Protein AF-S3ZMF8-F1 (afdb_monomer_lite)

Sequence (125 aa):
MLVEEHAEALEADLLRYYGVDLLDWYRDELSSRRLAVLVRQLPRDSAFRLAQEGEAAQWSLTDHLLAAVVDHLAITNWMFASVNRDEDEPAPEPPRPVPRPGADPDGSADHHDGPGPSELARFFG

Radius of gyration: 24.2 Å; chains: 1; bounding box: 56×38×63 Å

Secondary structure (DSSP, 8-state):
--HHHHHHHHHHHHHHHH---THHHHTTSS-HHHHHHHHHT--TTSHHHHHHH-GGGSS-HHHHHHHHHHHHHHHHHHHHHHHSS-TTSPPPPPPPPPPPTTS-TT-------PPPHHHHHHH--

Foldseek 3Di:
DLVVQLVVLLQVQCCVPPVDGPCCVVVVNDDPVNSVVCVVPGDLPRSNNCSVVDQLSPDDPVNVVVLVVVLVVQQVVLVVCQVPDDPPDDRDDRDQGDDDRPDDRVPPPPPPPPDDPVRVVVVVD

Organism: NCBI:txid1286094

Structure (mmCIF, N/CA/C/O backbone):
data_AF-S3ZMF8-F1
#
_entry.id   AF-S3ZMF8-F1
#
loop_
_atom_site.group_PDB
_atom_site.id
_atom_site.type_symbol
_atom_site.label_atom_id
_atom_site.label_alt_id
_atom_site.label_comp_id
_atom_site.label_asym_id
_atom_site.label_entity_id
_atom_site.label_seq_id
_atom_site.pdbx_PDB_ins_code
_atom_site.Cartn_x
_atom_site.Cartn_y
_atom_site.Cartn_z
_atom_site.occupancy
_atom_site.B_iso_or_equiv
_atom_site.auth_seq_id
_atom_site.auth_comp_id
_atom_site.auth_asym_id
_atom_site.auth_atom_id
_atom_site.pdbx_PDB_model_num
ATOM 1 N N . MET A 1 1 ? -17.098 16.268 6.049 1.00 48.91 1 MET A N 1
ATOM 2 C CA . MET A 1 1 ? -17.097 15.125 5.119 1.00 48.91 1 MET A CA 1
ATOM 3 C C . MET A 1 1 ? -15.659 14.618 4.962 1.00 48.91 1 MET A C 1
ATOM 5 O O . MET A 1 1 ? -15.041 14.845 3.943 1.00 48.91 1 MET A O 1
ATOM 9 N N . LEU A 1 2 ? -15.088 14.104 6.054 1.00 50.91 2 LEU A N 1
ATOM 10 C CA . LEU A 1 2 ? -13.703 13.592 6.193 1.00 50.91 2 LEU A CA 1
ATOM 11 C C . LEU A 1 2 ? -13.683 12.683 7.437 1.00 50.91 2 LEU A C 1
ATOM 13 O O . LEU A 1 2 ? -13.150 11.587 7.430 1.00 50.91 2 LEU A O 1
ATOM 17 N N . VAL A 1 3 ? -14.399 13.101 8.491 1.00 51.22 3 VAL A N 1
ATOM 18 C CA . VAL A 1 3 ? -14.624 12.300 9.708 1.00 51.22 3 VAL A CA 1
ATOM 19 C C . VAL A 1 3 ? -15.542 11.091 9.462 1.00 51.22 3 VAL A C 1
ATOM 21 O O . VAL A 1 3 ? -15.303 10.033 10.030 1.00 51.22 3 VAL A O 1
ATOM 24 N N . GLU A 1 4 ? -16.564 11.229 8.610 1.00 58.56 4 GLU A N 1
ATOM 25 C CA . GLU A 1 4 ? -17.485 10.132 8.248 1.00 58.56 4 GLU A CA 1
ATOM 26 C C . GLU A 1 4 ? -16.781 9.044 7.421 1.00 58.56 4 GLU A C 1
ATOM 28 O O . GLU A 1 4 ? -16.931 7.861 7.705 1.00 58.56 4 GLU A O 1
ATOM 33 N N . GLU A 1 5 ? -15.920 9.440 6.482 1.00 60.69 5 GLU A N 1
ATOM 34 C CA . G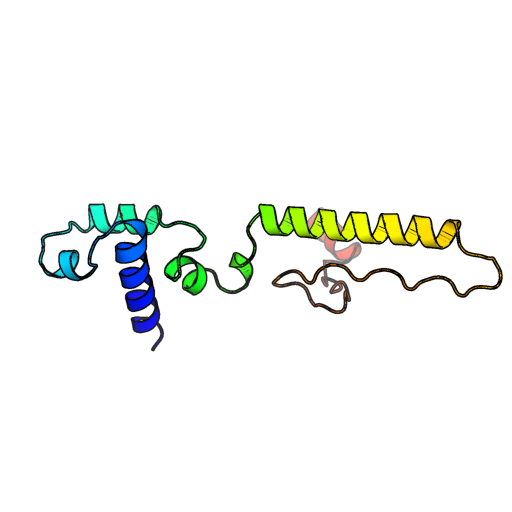LU A 1 5 ? -15.200 8.525 5.585 1.00 60.69 5 GLU A CA 1
ATOM 35 C C . GLU A 1 5 ? -14.224 7.609 6.343 1.00 60.69 5 GLU A C 1
ATOM 37 O O . GLU A 1 5 ? -14.103 6.418 6.055 1.00 60.69 5 GLU A O 1
ATOM 42 N N . HIS A 1 6 ? -13.580 8.127 7.393 1.00 73.94 6 HIS A N 1
ATOM 43 C CA . HIS A 1 6 ? -12.717 7.316 8.252 1.00 73.94 6 HIS A CA 1
ATOM 44 C C . HIS A 1 6 ? -13.493 6.339 9.145 1.00 73.94 6 HIS A C 1
ATOM 46 O O . HIS A 1 6 ? -12.934 5.312 9.529 1.00 73.94 6 HIS A O 1
ATOM 52 N N . ALA A 1 7 ? -14.752 6.633 9.484 1.00 78.38 7 ALA A N 1
ATOM 53 C CA . ALA A 1 7 ? -15.578 5.752 10.307 1.00 78.38 7 ALA A CA 1
ATOM 54 C C . ALA A 1 7 ? -16.083 4.541 9.507 1.00 78.38 7 ALA A C 1
ATOM 56 O O . ALA A 1 7 ? -15.980 3.416 9.992 1.00 78.38 7 ALA A O 1
ATOM 57 N N . GLU A 1 8 ? -16.536 4.755 8.269 1.00 87.25 8 GLU A N 1
ATOM 58 C CA . GLU A 1 8 ? -16.981 3.681 7.369 1.00 87.25 8 GLU A CA 1
ATOM 59 C C . GLU A 1 8 ? -15.833 2.725 7.011 1.00 87.25 8 GLU A C 1
ATOM 61 O O . GLU A 1 8 ? -15.987 1.504 7.078 1.00 87.25 8 GLU A O 1
ATOM 66 N N . ALA A 1 9 ? -14.649 3.269 6.700 1.00 89.06 9 ALA A N 1
ATOM 67 C CA . ALA A 1 9 ? -13.457 2.464 6.436 1.00 89.06 9 ALA A CA 1
ATOM 68 C C 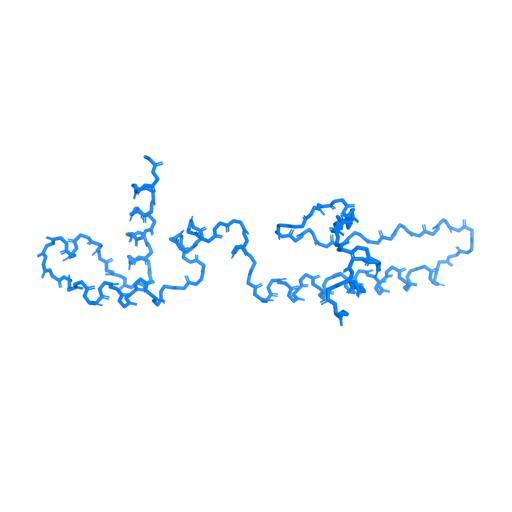. ALA A 1 9 ? -13.056 1.621 7.659 1.00 89.06 9 ALA A C 1
ATOM 70 O O . ALA A 1 9 ? -12.716 0.444 7.528 1.00 89.06 9 ALA A O 1
ATOM 71 N N . LEU A 1 10 ? -13.143 2.206 8.859 1.00 89.44 10 LEU A N 1
ATOM 72 C CA . LEU A 1 10 ? -12.833 1.511 10.102 1.00 89.44 10 LEU A CA 1
ATOM 73 C C . LEU A 1 10 ? -13.828 0.383 10.397 1.00 89.44 10 LEU A C 1
ATOM 75 O O . LEU A 1 10 ? -13.411 -0.706 10.782 1.00 89.44 10 LEU A O 1
ATOM 79 N N . GLU A 1 11 ? -15.125 0.624 10.211 1.00 92.38 11 GLU A N 1
ATOM 80 C CA . GLU A 1 11 ? -16.167 -0.394 10.374 1.00 92.38 11 GLU A CA 1
ATOM 81 C C . GLU A 1 11 ? -15.952 -1.568 9.411 1.00 92.38 11 GLU A C 1
ATOM 83 O O . GLU A 1 11 ? -15.929 -2.727 9.838 1.00 92.38 11 GLU A O 1
ATOM 88 N N . ALA A 1 12 ? -15.701 -1.274 8.131 1.00 92.81 12 ALA A N 1
ATOM 89 C CA . ALA A 1 12 ? -15.421 -2.287 7.121 1.00 92.81 12 ALA A CA 1
ATOM 90 C C . ALA A 1 12 ? -14.192 -3.140 7.481 1.00 92.81 12 ALA A C 1
ATOM 92 O O . ALA A 1 12 ? -14.234 -4.367 7.364 1.00 92.81 12 ALA A O 1
ATOM 93 N N . ASP A 1 13 ? -13.112 -2.520 7.959 1.00 93.62 13 ASP A N 1
ATOM 94 C CA . ASP A 1 13 ? -11.897 -3.235 8.345 1.00 93.62 13 ASP A CA 1
ATOM 95 C C . ASP A 1 13 ? -12.077 -4.078 9.614 1.00 93.62 13 ASP A C 1
ATOM 97 O O . ASP A 1 13 ? -11.601 -5.217 9.673 1.00 93.62 13 ASP A O 1
ATOM 101 N N . LEU A 1 14 ? -12.778 -3.561 10.628 1.00 94.25 14 LEU A N 1
ATOM 102 C CA . LEU A 1 14 ? -13.061 -4.316 11.852 1.00 94.25 14 LEU A CA 1
ATOM 103 C C . LEU A 1 14 ? -13.906 -5.561 11.557 1.00 94.25 14 LEU A C 1
ATOM 105 O O . LEU A 1 14 ? -13.594 -6.647 12.061 1.00 94.25 14 LEU A O 1
ATOM 109 N N . LEU A 1 15 ? -14.904 -5.438 10.679 1.00 94.69 15 LEU A N 1
ATOM 110 C CA . LEU A 1 15 ? -15.701 -6.569 10.212 1.00 94.69 15 LEU A CA 1
ATOM 111 C C . LEU A 1 15 ? -14.865 -7.544 9.379 1.00 94.69 15 LEU A C 1
ATOM 113 O O . LEU A 1 15 ? -14.909 -8.751 9.617 1.00 94.69 15 LEU A O 1
ATOM 117 N N . ARG A 1 16 ? -14.066 -7.040 8.435 1.00 94.38 16 ARG A N 1
ATOM 118 C CA . ARG A 1 16 ? -13.268 -7.863 7.516 1.00 94.38 16 ARG A CA 1
ATOM 119 C C . ARG A 1 16 ? -12.193 -8.683 8.225 1.00 94.38 16 ARG A C 1
ATOM 121 O O . ARG A 1 16 ? -12.040 -9.864 7.921 1.00 94.38 16 ARG A O 1
ATOM 128 N N . TYR A 1 17 ? -11.419 -8.064 9.116 1.00 93.81 17 TYR A N 1
ATOM 129 C CA . TYR A 1 17 ? -10.239 -8.699 9.714 1.00 93.81 17 TYR A CA 1
ATOM 130 C C . TYR A 1 17 ? -10.523 -9.361 11.063 1.00 93.81 17 TYR A C 1
ATOM 132 O O . TYR A 1 17 ? -9.843 -10.325 11.417 1.00 93.81 17 TYR A O 1
ATOM 140 N N . TYR A 1 18 ? -11.512 -8.870 11.815 1.00 93.75 18 TYR A N 1
ATOM 141 C CA . TYR A 1 18 ? -11.785 -9.350 13.172 1.00 93.75 18 TYR A CA 1
ATOM 142 C C . TYR A 1 18 ? -13.213 -9.860 13.382 1.00 93.75 18 TYR A C 1
ATOM 144 O O . TYR A 1 18 ? -13.470 -10.464 14.424 1.00 93.75 18 TYR A O 1
ATOM 152 N N . GLY A 1 19 ? -14.130 -9.650 12.429 1.00 94.31 19 GLY A N 1
ATOM 153 C CA . GLY A 1 19 ? -15.541 -10.016 12.577 1.00 94.31 19 GLY A CA 1
ATOM 154 C C . GLY A 1 19 ? -16.254 -9.236 13.683 1.00 94.31 19 GLY A C 1
ATOM 155 O O . GLY A 1 19 ? -17.163 -9.773 14.309 1.00 94.31 19 GLY A O 1
ATOM 156 N N . VAL A 1 20 ? -15.799 -8.013 13.970 1.00 94.81 20 VAL A N 1
ATOM 157 C CA . VAL A 1 20 ? -16.340 -7.150 15.030 1.00 94.81 20 VAL A CA 1
ATOM 158 C C . VAL A 1 20 ? -17.085 -5.983 14.392 1.00 94.81 20 VAL A C 1
ATOM 160 O O . VAL A 1 20 ? -16.524 -5.312 13.528 1.00 94.81 20 VAL A O 1
ATOM 163 N N . ASP A 1 21 ? -18.316 -5.730 14.835 1.00 93.75 21 ASP A N 1
ATOM 164 C CA . ASP A 1 21 ? -19.098 -4.560 14.431 1.00 93.75 21 ASP A CA 1
ATOM 165 C C . ASP A 1 21 ? -18.636 -3.339 15.249 1.00 93.75 21 ASP A C 1
ATOM 167 O O . ASP A 1 21 ? -18.515 -3.393 16.477 1.00 93.75 21 ASP A O 1
ATOM 171 N N . LEU A 1 22 ? -18.354 -2.217 14.579 1.00 91.00 22 LEU A N 1
ATOM 172 C CA . LEU A 1 22 ? -17.972 -0.973 15.2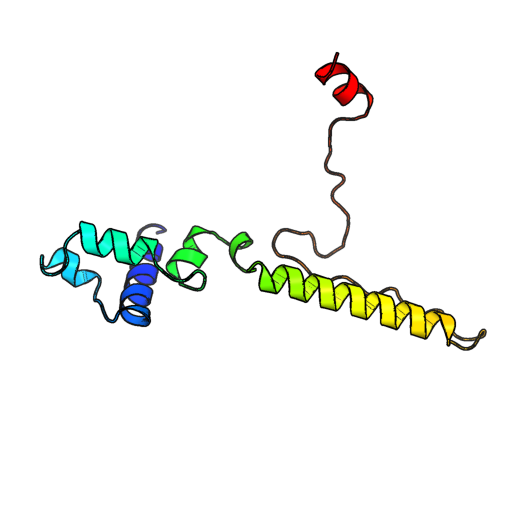53 1.00 91.00 22 LEU A CA 1
ATOM 173 C C . LEU A 1 22 ? -19.089 -0.480 16.188 1.00 91.00 22 LEU A C 1
ATOM 175 O O . LEU A 1 22 ? -18.804 0.098 17.240 1.00 91.00 22 LEU A O 1
ATOM 179 N N . LEU A 1 23 ? -20.353 -0.750 15.851 1.00 91.44 23 LEU A N 1
ATOM 180 C CA . LEU A 1 23 ? -21.506 -0.381 16.666 1.00 91.44 23 LEU A CA 1
ATOM 181 C C . LEU A 1 23 ? -21.554 -1.128 18.002 1.00 91.44 23 LEU A C 1
ATOM 183 O O . LEU A 1 23 ? -22.180 -0.628 18.936 1.00 91.44 23 LEU A O 1
ATOM 187 N N . ASP A 1 24 ? -20.849 -2.252 18.155 1.00 92.75 24 ASP A N 1
ATOM 188 C CA . ASP A 1 24 ? -20.749 -2.955 19.440 1.00 92.75 24 ASP A CA 1
ATOM 189 C C . ASP A 1 24 ? -20.064 -2.090 20.507 1.00 92.75 24 ASP A C 1
ATOM 191 O O . ASP A 1 24 ? -20.318 -2.252 21.700 1.00 92.75 24 ASP A O 1
ATOM 195 N N . TRP A 1 25 ? -19.241 -1.116 20.099 1.00 92.00 25 TRP A N 1
ATOM 196 C CA . TRP A 1 25 ? -18.693 -0.109 21.012 1.00 92.00 25 TRP A CA 1
ATOM 197 C C . TRP A 1 25 ? -19.765 0.862 21.508 1.00 92.00 25 TRP A C 1
ATOM 199 O O . TRP A 1 25 ? -19.792 1.193 22.689 1.00 92.00 25 TRP A O 1
ATOM 209 N N . TYR A 1 26 ? -20.681 1.278 20.631 1.00 87.94 26 TYR A N 1
ATOM 21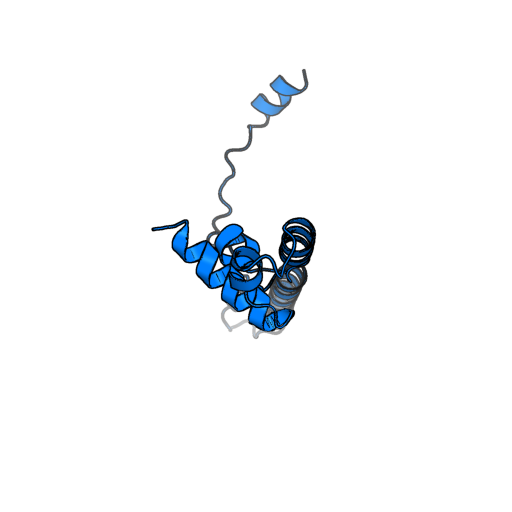0 C CA . TYR A 1 26 ? -21.810 2.134 21.003 1.00 87.94 26 TYR A CA 1
ATOM 211 C C . TYR A 1 26 ? -22.858 1.391 21.850 1.00 87.94 26 TYR A C 1
ATOM 213 O O . TYR A 1 26 ? -23.541 2.007 22.665 1.00 87.94 26 TYR A O 1
ATOM 221 N N . ARG A 1 27 ? -22.970 0.066 21.685 1.00 93.44 27 ARG A N 1
ATOM 222 C CA . ARG A 1 27 ? -23.859 -0.817 22.463 1.00 93.44 27 ARG A CA 1
ATOM 223 C C . ARG A 1 27 ? -23.273 -1.260 23.815 1.00 93.44 27 ARG A C 1
ATOM 225 O O . ARG A 1 27 ? -23.895 -2.073 24.489 1.00 93.44 27 ARG A O 1
ATOM 232 N N . ASP A 1 28 ? -22.095 -0.761 24.203 1.00 91.81 28 ASP A N 1
ATOM 233 C CA . ASP A 1 28 ? -21.342 -1.171 25.403 1.00 91.81 28 ASP A CA 1
ATOM 234 C C . ASP A 1 28 ? -20.912 -2.661 25.437 1.00 91.81 28 ASP A C 1
ATOM 236 O O . ASP A 1 28 ? -20.479 -3.175 26.472 1.00 91.81 28 ASP A O 1
ATOM 240 N N . GLU A 1 29 ? -20.946 -3.366 24.303 1.00 93.06 29 GLU A N 1
ATOM 241 C CA . GLU A 1 29 ? -20.471 -4.755 24.181 1.00 93.06 29 GLU A CA 1
ATOM 242 C C . GLU A 1 29 ? -18.959 -4.829 23.892 1.00 93.06 29 GLU A C 1
ATOM 244 O O . GLU A 1 29 ? -18.276 -5.797 24.251 1.00 93.06 29 GLU A O 1
ATOM 249 N N . LEU A 1 30 ? -18.397 -3.769 23.299 1.00 93.81 30 LEU A N 1
ATOM 250 C CA . LEU A 1 30 ? -16.975 -3.632 23.000 1.00 93.81 30 LEU A CA 1
ATOM 251 C C . LEU A 1 30 ? -16.343 -2.518 23.840 1.00 93.81 30 LEU A C 1
ATOM 253 O O . LEU A 1 30 ? -16.629 -1.342 23.670 1.00 93.81 30 LEU A O 1
ATOM 257 N N . SER A 1 31 ? -15.394 -2.862 24.715 1.00 94.50 31 SER A N 1
ATOM 258 C CA . SER A 1 31 ? -14.675 -1.836 25.491 1.00 94.50 31 SER A CA 1
ATOM 259 C C . SER A 1 31 ? -13.792 -0.938 24.609 1.00 94.50 31 SER A C 1
ATOM 261 O O . SER A 1 31 ? -13.110 -1.428 23.702 1.00 94.50 31 SER A O 1
ATOM 263 N N . SER A 1 32 ? -13.665 0.347 24.964 1.00 92.38 32 SER A N 1
ATOM 264 C CA . SER A 1 32 ? -12.764 1.299 24.285 1.00 92.38 32 SER A CA 1
ATOM 265 C C . SER A 1 32 ? -11.308 0.825 24.252 1.00 92.38 32 SER A C 1
ATOM 267 O O . SER A 1 32 ? -10.590 1.052 23.281 1.00 92.38 32 SER A O 1
ATOM 269 N N . ARG A 1 33 ? -10.861 0.116 25.301 1.00 95.31 33 ARG A N 1
ATOM 270 C CA . ARG A 1 33 ? -9.523 -0.489 25.340 1.00 95.31 33 ARG A CA 1
ATOM 271 C C . ARG A 1 33 ? -9.359 -1.540 24.244 1.00 95.31 33 ARG A C 1
ATOM 273 O O . ARG A 1 33 ? -8.324 -1.562 23.586 1.00 95.31 33 ARG A O 1
ATOM 280 N N . ARG A 1 34 ? -10.349 -2.420 24.069 1.00 94.62 34 ARG A N 1
ATOM 281 C CA . ARG A 1 34 ? -10.309 -3.473 23.047 1.00 94.62 34 ARG A CA 1
ATOM 282 C C . ARG A 1 34 ? -10.382 -2.875 21.649 1.00 94.62 34 ARG A C 1
ATOM 284 O O . ARG A 1 34 ? -9.559 -3.248 20.821 1.00 94.62 34 ARG A O 1
ATOM 291 N N . LEU A 1 35 ? -11.271 -1.906 21.429 1.00 93.81 35 LEU A N 1
ATOM 292 C CA . LEU A 1 35 ? -11.335 -1.158 20.174 1.00 93.81 35 LEU A CA 1
ATOM 293 C C . LEU A 1 35 ? -9.964 -0.552 19.833 1.00 93.81 35 LEU A C 1
ATOM 295 O O . LEU A 1 35 ? -9.414 -0.843 18.778 1.00 93.81 35 LEU A O 1
ATOM 299 N N . ALA A 1 36 ? -9.343 0.179 20.763 1.00 92.44 36 ALA A N 1
ATOM 300 C CA . ALA A 1 36 ? -8.025 0.777 20.545 1.00 92.44 36 ALA A CA 1
ATOM 301 C C . ALA A 1 36 ? -6.929 -0.252 20.204 1.00 92.44 36 ALA A C 1
ATOM 303 O O . ALA A 1 36 ? -6.024 0.054 19.430 1.00 92.44 36 ALA A O 1
ATOM 304 N N . VAL A 1 37 ? -6.988 -1.465 20.767 1.00 95.69 37 VAL A N 1
ATOM 305 C CA . VAL A 1 37 ? -6.055 -2.549 20.417 1.00 95.69 37 VAL A CA 1
ATOM 306 C C . VAL A 1 37 ? -6.285 -3.031 18.987 1.00 95.69 37 VAL A C 1
ATOM 308 O O . VAL A 1 37 ? -5.311 -3.138 18.246 1.00 95.69 37 VAL A O 1
ATOM 311 N N . LEU A 1 38 ? -7.538 -3.277 18.591 1.00 94.00 38 LEU A N 1
ATOM 312 C CA . LEU A 1 38 ? -7.875 -3.728 17.237 1.00 94.00 38 LEU A CA 1
ATOM 313 C C . LEU A 1 38 ? -7.437 -2.699 16.193 1.00 94.00 38 LEU A C 1
ATOM 315 O O . LEU A 1 38 ? -6.712 -3.046 15.269 1.00 94.00 38 LEU A O 1
ATOM 319 N N . VAL A 1 39 ? -7.760 -1.421 16.406 1.00 90.88 39 VAL A N 1
ATOM 320 C CA . VAL A 1 39 ? -7.360 -0.340 15.492 1.00 90.88 39 VAL A CA 1
ATOM 321 C C . VAL A 1 39 ? -5.836 -0.240 15.363 1.00 90.88 39 VAL A C 1
ATOM 323 O O . VAL A 1 39 ? -5.311 -0.106 14.262 1.00 90.88 39 VAL A O 1
ATOM 326 N N . ARG A 1 40 ? -5.085 -0.357 16.467 1.00 88.56 40 ARG A N 1
ATOM 327 C CA . ARG A 1 40 ? -3.608 -0.309 16.433 1.00 88.56 40 ARG A CA 1
ATOM 328 C C . ARG A 1 40 ? -2.975 -1.503 15.722 1.00 88.56 40 ARG A C 1
ATOM 330 O O . ARG A 1 40 ? -1.865 -1.370 15.210 1.00 88.56 40 ARG A O 1
ATOM 337 N N . GLN A 1 41 ? -3.640 -2.654 15.746 1.00 92.44 41 GLN A N 1
ATOM 338 C CA . GLN A 1 41 ? -3.160 -3.903 15.153 1.00 92.44 41 GLN A CA 1
ATOM 339 C C . GLN A 1 41 ? -3.716 -4.148 13.746 1.00 92.44 41 GLN A C 1
ATOM 341 O O . GLN A 1 41 ? -3.421 -5.194 13.168 1.00 92.44 41 GLN A O 1
ATOM 346 N N . LEU A 1 42 ? -4.468 -3.193 13.181 1.00 90.62 42 LEU A N 1
ATOM 347 C CA . LEU A 1 42 ? -4.966 -3.301 11.817 1.00 90.62 42 LEU A CA 1
ATOM 348 C C . LEU A 1 42 ? -3.808 -3.492 10.824 1.00 90.62 42 LEU A C 1
ATOM 350 O O . LEU A 1 42 ? -2.818 -2.742 10.908 1.00 90.62 42 LEU A O 1
ATOM 354 N N . PRO A 1 43 ? -3.941 -4.455 9.889 1.00 86.25 43 PRO A N 1
ATOM 355 C CA . PRO A 1 43 ? -2.999 -4.665 8.796 1.00 86.25 43 PRO A CA 1
ATOM 356 C C . PRO A 1 43 ? -2.750 -3.398 7.973 1.00 86.25 43 PRO A C 1
ATOM 358 O O . PRO A 1 43 ? -3.604 -2.516 7.888 1.00 86.25 43 PRO A O 1
ATOM 361 N N . ARG A 1 44 ? -1.564 -3.295 7.364 1.00 77.25 44 ARG A N 1
ATOM 362 C CA . ARG A 1 44 ? -1.134 -2.091 6.628 1.00 77.25 44 ARG A CA 1
ATOM 363 C C . ARG A 1 44 ? -1.954 -1.843 5.354 1.00 77.25 44 ARG A C 1
ATOM 365 O O . ARG A 1 44 ? -2.065 -0.704 4.930 1.00 77.25 44 ARG A O 1
ATOM 372 N N . ASP A 1 45 ? -2.553 -2.891 4.797 1.00 79.31 45 ASP A N 1
ATOM 373 C CA . ASP A 1 45 ? -3.450 -2.878 3.634 1.00 79.31 45 ASP A CA 1
ATOM 374 C C . ASP A 1 45 ? -4.923 -2.584 3.985 1.00 79.31 45 ASP A C 1
ATOM 376 O O . ASP A 1 45 ? -5.790 -2.666 3.115 1.00 79.31 45 ASP A O 1
ATOM 380 N N . SER A 1 46 ? -5.224 -2.268 5.248 1.00 84.62 46 SER A N 1
ATOM 381 C CA . SER A 1 46 ? -6.581 -1.920 5.684 1.00 84.62 46 SER A CA 1
ATOM 382 C C . SER A 1 46 ? -7.027 -0.571 5.107 1.00 84.62 46 SER A C 1
ATOM 384 O O . SER A 1 46 ? -6.226 0.359 4.965 1.00 84.62 46 SER A O 1
ATOM 386 N N . ALA A 1 47 ? -8.310 -0.457 4.763 1.00 84.88 47 ALA A N 1
ATOM 387 C CA . ALA A 1 47 ? -8.865 0.738 4.131 1.00 84.88 47 ALA A CA 1
ATOM 388 C C . ALA A 1 47 ? -8.672 1.989 5.005 1.00 84.88 47 ALA A C 1
ATOM 390 O O . ALA A 1 47 ? -8.324 3.054 4.501 1.00 84.88 47 ALA A O 1
ATOM 391 N N . PHE A 1 48 ? -8.808 1.845 6.323 1.00 84.38 48 PHE A N 1
ATOM 392 C CA . PHE A 1 48 ? -8.556 2.884 7.312 1.00 84.38 48 PHE A CA 1
ATOM 393 C C . PHE A 1 48 ? -7.095 3.352 7.307 1.00 84.38 48 PHE A C 1
ATOM 395 O O . PHE A 1 48 ? -6.839 4.555 7.347 1.00 84.38 48 PHE A O 1
ATOM 402 N N . ARG A 1 49 ? -6.123 2.429 7.232 1.00 79.62 49 ARG A N 1
ATOM 403 C CA . ARG A 1 49 ? -4.691 2.782 7.152 1.00 79.62 49 ARG A CA 1
ATOM 404 C C . ARG A 1 49 ? -4.372 3.505 5.854 1.00 79.62 49 ARG A C 1
ATOM 406 O O . ARG A 1 49 ? -3.681 4.515 5.894 1.00 79.62 49 ARG A O 1
ATOM 413 N N . LEU A 1 50 ? -4.903 3.025 4.733 1.00 77.75 50 LEU A N 1
ATOM 414 C CA . LEU A 1 50 ? -4.702 3.644 3.423 1.00 77.75 50 LEU A CA 1
ATOM 415 C C . LEU A 1 50 ? -5.307 5.053 3.366 1.00 77.75 50 LEU A C 1
ATOM 417 O O . LEU A 1 50 ? -4.647 5.984 2.909 1.00 77.75 50 LEU A O 1
ATOM 421 N N . ALA A 1 51 ? -6.520 5.231 3.896 1.00 78.06 51 ALA A N 1
ATOM 422 C CA . ALA A 1 51 ? -7.172 6.536 3.975 1.00 78.06 51 ALA A CA 1
ATOM 423 C C . ALA A 1 51 ? -6.423 7.521 4.892 1.00 78.06 51 ALA A C 1
ATOM 425 O O . ALA A 1 51 ? -6.433 8.722 4.637 1.00 78.06 51 ALA A O 1
ATOM 426 N N . GLN A 1 52 ? -5.774 7.024 5.952 1.00 75.38 52 GLN A N 1
ATOM 427 C CA . GLN A 1 52 ? -5.034 7.851 6.908 1.00 75.38 52 GLN A CA 1
ATOM 428 C C . GLN A 1 52 ? -3.613 8.198 6.439 1.00 75.38 52 GLN A C 1
ATOM 430 O O . GLN A 1 52 ? -3.142 9.310 6.663 1.00 75.38 52 GLN A O 1
ATOM 435 N N . GLU A 1 53 ? -2.895 7.244 5.843 1.00 70.56 53 GLU A N 1
ATOM 436 C CA . GLU A 1 53 ? -1.482 7.405 5.479 1.00 70.56 53 GLU A CA 1
ATOM 437 C C . GLU A 1 53 ? -1.286 7.947 4.040 1.00 70.56 53 GLU A C 1
ATOM 439 O O . GLU A 1 53 ? -0.179 8.350 3.677 1.00 70.56 53 GLU A O 1
ATOM 444 N N . GLY A 1 54 ? -2.355 8.033 3.237 1.00 67.31 54 GLY A N 1
ATOM 445 C CA . GLY A 1 54 ? -2.351 8.652 1.908 1.00 67.31 54 GLY A CA 1
ATOM 446 C C . GLY A 1 54 ? -1.528 7.888 0.863 1.00 67.31 54 GLY A C 1
ATOM 447 O O . GLY A 1 54 ? -1.164 6.725 1.045 1.00 67.31 54 GLY A O 1
ATOM 448 N N . GLU A 1 55 ? -1.207 8.541 -0.261 1.00 57.47 55 GLU A N 1
ATOM 449 C CA . GLU A 1 55 ? -0.520 7.884 -1.386 1.00 57.47 55 GLU A CA 1
ATOM 450 C C . GLU A 1 55 ? 0.869 7.329 -1.029 1.00 57.47 55 GLU A C 1
ATOM 452 O O . GLU A 1 55 ? 1.300 6.337 -1.620 1.00 57.47 55 GLU A O 1
ATOM 457 N N . ALA A 1 56 ? 1.546 7.921 -0.039 1.00 56.38 56 ALA A N 1
ATOM 458 C CA . ALA A 1 56 ? 2.865 7.497 0.433 1.00 56.38 56 ALA A CA 1
ATOM 459 C C . ALA A 1 56 ? 2.851 6.123 1.135 1.00 56.38 56 ALA A C 1
ATOM 461 O O . ALA A 1 56 ? 3.896 5.488 1.263 1.00 56.38 56 ALA A O 1
ATOM 462 N N . ALA A 1 57 ? 1.683 5.636 1.564 1.00 61.19 57 ALA A N 1
ATOM 463 C CA . ALA A 1 57 ? 1.530 4.313 2.168 1.00 61.19 57 ALA A CA 1
ATOM 464 C C . ALA A 1 57 ? 1.160 3.203 1.190 1.00 61.19 57 ALA A C 1
ATOM 466 O O . ALA A 1 57 ? 1.092 2.042 1.596 1.00 61.19 57 ALA A O 1
ATOM 467 N N . GLN A 1 58 ? 0.956 3.527 -0.087 1.00 66.31 58 GLN A N 1
ATOM 468 C CA . GLN A 1 58 ? 0.564 2.529 -1.079 1.00 66.31 58 GLN A CA 1
ATOM 469 C C . GLN A 1 58 ? 1.642 1.468 -1.297 1.00 66.31 58 GLN A C 1
ATOM 471 O O . GLN A 1 58 ? 1.310 0.327 -1.608 1.00 66.31 58 GLN A O 1
ATOM 476 N N . TRP A 1 59 ? 2.921 1.823 -1.140 1.00 80.38 59 TRP A N 1
ATOM 477 C CA . TRP A 1 59 ? 4.015 0.866 -1.267 1.00 80.38 59 TRP A CA 1
ATOM 478 C C . TRP A 1 59 ? 4.506 0.392 0.098 1.00 80.38 59 TRP A C 1
ATOM 480 O O . TRP A 1 59 ? 4.965 1.145 0.964 1.00 80.38 59 TRP A O 1
ATOM 490 N N . SER A 1 60 ? 4.452 -0.921 0.279 1.00 82.62 60 SER A N 1
ATOM 491 C CA . SER A 1 60 ? 5.191 -1.610 1.320 1.00 82.62 60 SER A CA 1
ATOM 492 C C . SER A 1 60 ? 6.696 -1.592 1.020 1.00 82.62 60 SER A C 1
ATOM 494 O O . SER A 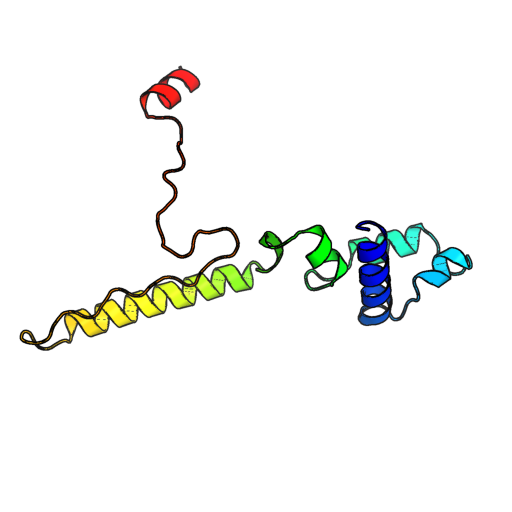1 60 ? 7.139 -1.309 -0.094 1.00 82.62 60 SER A O 1
ATOM 496 N N . LEU A 1 61 ? 7.516 -1.947 2.017 1.00 84.88 61 LEU A N 1
ATOM 497 C CA . LEU A 1 61 ? 8.956 -2.135 1.798 1.00 84.88 61 LEU A CA 1
ATOM 498 C C . LEU A 1 61 ? 9.219 -3.166 0.690 1.00 84.88 61 LEU A C 1
ATOM 500 O O . LEU A 1 61 ? 10.131 -2.992 -0.112 1.00 84.88 61 LEU A O 1
ATOM 504 N N . THR A 1 62 ? 8.406 -4.220 0.630 1.00 88.75 62 THR A N 1
ATOM 505 C CA . THR A 1 62 ? 8.513 -5.247 -0.405 1.00 88.75 62 THR A CA 1
ATOM 506 C C . THR A 1 62 ? 8.246 -4.673 -1.791 1.00 88.75 62 THR A C 1
ATOM 508 O O . THR A 1 62 ? 8.979 -5.017 -2.713 1.00 88.75 62 THR A O 1
ATOM 511 N N . ASP A 1 63 ? 7.287 -3.757 -1.936 1.00 89.81 63 ASP A N 1
ATOM 512 C CA . ASP A 1 63 ? 6.992 -3.111 -3.222 1.00 89.81 63 ASP A CA 1
ATOM 513 C C . ASP A 1 63 ? 8.164 -2.239 -3.681 1.00 89.81 63 ASP A C 1
ATOM 515 O O . ASP A 1 63 ? 8.609 -2.345 -4.823 1.00 89.81 63 ASP A O 1
ATOM 519 N N . HIS A 1 64 ? 8.754 -1.466 -2.762 1.00 89.50 64 HIS A N 1
ATOM 520 C CA . HIS A 1 64 ? 9.969 -0.698 -3.048 1.00 89.50 64 HIS A CA 1
ATOM 521 C C . HIS A 1 64 ? 11.136 -1.587 -3.490 1.00 89.50 64 HIS A C 1
ATOM 523 O O . HIS A 1 64 ? 11.828 -1.267 -4.459 1.00 89.50 64 HIS A O 1
ATOM 529 N N . LEU A 1 65 ? 11.365 -2.699 -2.786 1.00 93.94 65 LEU A N 1
ATOM 530 C CA . LEU A 1 65 ? 12.439 -3.632 -3.119 1.00 93.94 65 LEU A CA 1
ATOM 531 C C . LEU A 1 65 ? 12.181 -4.332 -4.455 1.00 93.94 65 LEU A C 1
ATOM 533 O O . LEU A 1 65 ? 13.108 -4.494 -5.245 1.00 93.94 65 LEU A O 1
ATOM 537 N N . LEU A 1 66 ? 10.935 -4.711 -4.737 1.00 95.94 66 LEU A N 1
ATOM 538 C CA . LEU A 1 66 ? 10.572 -5.357 -5.992 1.00 95.94 66 LEU A CA 1
ATOM 539 C C . LEU A 1 66 ? 10.730 -4.401 -7.178 1.00 95.94 66 LEU A C 1
ATOM 541 O O . LEU A 1 66 ? 11.295 -4.793 -8.196 1.00 95.94 66 LEU A O 1
ATOM 545 N N . ALA A 1 67 ? 10.312 -3.143 -7.035 1.00 94.00 67 ALA A N 1
ATOM 546 C CA . ALA A 1 67 ? 10.539 -2.117 -8.047 1.00 94.00 67 ALA A CA 1
ATOM 547 C C . ALA A 1 67 ? 12.037 -1.919 -8.328 1.00 94.00 67 ALA A C 1
ATOM 549 O O . ALA A 1 67 ? 12.445 -1.896 -9.485 1.00 94.00 67 ALA A O 1
ATOM 550 N N . ALA A 1 68 ? 12.878 -1.872 -7.287 1.00 94.38 68 ALA A N 1
ATOM 551 C CA . ALA A 1 68 ? 14.330 -1.795 -7.461 1.00 94.38 68 ALA A CA 1
ATOM 552 C C . ALA A 1 68 ? 14.898 -3.017 -8.208 1.00 94.38 68 ALA A C 1
ATOM 554 O O . ALA A 1 68 ? 15.763 -2.870 -9.070 1.00 94.38 68 ALA A O 1
ATOM 555 N N . VAL A 1 69 ? 14.396 -4.224 -7.923 1.00 97.62 69 VAL A N 1
ATOM 556 C CA . VAL A 1 69 ? 14.777 -5.438 -8.664 1.00 97.62 69 VAL A CA 1
ATOM 557 C C . VAL A 1 69 ? 14.394 -5.321 -10.140 1.00 97.62 69 VAL A C 1
ATOM 559 O O . VAL A 1 69 ? 15.230 -5.597 -10.999 1.00 97.62 69 VAL A O 1
ATOM 562 N N . VAL A 1 70 ? 13.167 -4.888 -10.444 1.00 96.81 70 VAL A N 1
ATOM 563 C CA . VAL A 1 70 ? 12.700 -4.686 -11.825 1.00 96.81 70 VAL A CA 1
ATOM 564 C C . VAL A 1 70 ? 13.583 -3.673 -12.558 1.00 96.81 70 VAL A C 1
ATOM 566 O O . VAL A 1 70 ? 14.043 -3.972 -13.661 1.00 96.81 70 VAL A O 1
ATOM 569 N N . ASP A 1 71 ? 13.895 -2.537 -11.932 1.00 95.50 71 ASP A N 1
ATOM 570 C CA . ASP A 1 71 ? 14.759 -1.498 -12.505 1.00 95.50 71 ASP A CA 1
ATOM 571 C C . ASP A 1 71 ? 16.152 -2.046 -12.843 1.00 95.50 71 ASP A C 1
ATOM 573 O O . ASP A 1 71 ? 16.655 -1.876 -13.956 1.00 95.50 71 ASP A O 1
ATOM 577 N N . HIS A 1 72 ? 16.778 -2.757 -11.901 1.00 96.38 72 HIS A N 1
ATOM 578 C CA . HIS A 1 72 ? 18.110 -3.323 -12.106 1.00 96.38 72 HIS A CA 1
ATOM 579 C C . HIS A 1 72 ? 18.128 -4.420 -13.174 1.00 96.38 72 HIS A C 1
ATOM 581 O O . HIS A 1 72 ? 19.085 -4.501 -13.949 1.00 96.38 72 HIS A O 1
ATOM 587 N N . LEU A 1 73 ? 17.079 -5.238 -13.264 1.00 97.50 73 LEU A N 1
ATOM 588 C CA . LEU A 1 73 ? 16.950 -6.238 -14.323 1.00 97.50 73 LEU A CA 1
ATOM 589 C C . LEU A 1 73 ? 16.772 -5.582 -15.692 1.00 97.50 73 LEU A C 1
ATOM 591 O O . LEU A 1 73 ? 17.425 -5.995 -16.649 1.00 97.50 73 LEU A O 1
ATOM 595 N N . ALA A 1 74 ? 15.946 -4.539 -15.787 1.00 95.81 74 ALA A N 1
ATOM 596 C CA . ALA A 1 74 ? 15.751 -3.794 -17.024 1.00 95.81 74 ALA A CA 1
ATOM 597 C C . ALA A 1 74 ? 17.069 -3.176 -17.512 1.00 95.81 74 ALA A C 1
ATOM 599 O O . ALA A 1 74 ? 17.433 -3.347 -18.675 1.00 95.81 74 ALA A O 1
ATOM 600 N N . ILE A 1 75 ? 17.825 -2.535 -16.613 1.00 96.62 75 ILE A N 1
ATOM 601 C CA . ILE A 1 75 ? 19.153 -1.980 -16.912 1.00 96.62 75 ILE A CA 1
ATOM 602 C C . ILE A 1 75 ? 20.113 -3.080 -17.371 1.00 96.62 75 ILE A C 1
ATOM 604 O O . ILE A 1 75 ? 20.792 -2.917 -18.383 1.00 96.62 75 ILE A O 1
ATOM 608 N N . THR A 1 76 ? 20.155 -4.212 -16.664 1.00 96.88 76 THR A N 1
ATOM 609 C CA . THR A 1 76 ? 21.037 -5.337 -17.016 1.00 96.88 76 THR A CA 1
ATOM 610 C C . THR A 1 76 ? 20.723 -5.874 -18.412 1.00 96.88 76 THR A C 1
ATOM 612 O O . THR A 1 76 ? 21.627 -6.065 -19.224 1.00 96.88 76 THR A O 1
ATOM 615 N N . ASN A 1 77 ? 19.440 -6.062 -18.722 1.00 95.50 77 ASN A N 1
ATOM 616 C CA . ASN A 1 77 ? 18.993 -6.536 -20.029 1.00 95.50 77 ASN A CA 1
ATOM 617 C C . ASN A 1 77 ? 19.285 -5.519 -21.135 1.00 95.50 77 ASN A C 1
ATOM 619 O O . ASN A 1 77 ? 19.715 -5.904 -22.220 1.00 95.50 77 ASN A O 1
ATOM 623 N N . TRP A 1 78 ? 19.105 -4.227 -20.859 1.00 95.44 78 TRP A N 1
ATOM 624 C CA . TRP A 1 78 ? 19.463 -3.158 -21.785 1.00 95.44 78 TRP A CA 1
ATOM 625 C C . TRP A 1 78 ? 20.969 -3.120 -22.063 1.00 95.44 78 TRP A C 1
ATOM 627 O O . TRP A 1 78 ? 21.365 -3.037 -23.223 1.00 95.44 78 TRP A O 1
ATOM 637 N N . MET A 1 79 ? 21.818 -3.245 -21.037 1.00 94.00 79 MET A N 1
ATOM 638 C CA . MET A 1 79 ? 23.273 -3.337 -21.210 1.00 94.00 79 MET A CA 1
ATOM 639 C C . MET A 1 79 ? 23.648 -4.561 -22.048 1.00 94.00 79 MET A C 1
ATOM 641 O O . MET A 1 79 ? 24.445 -4.452 -22.977 1.00 94.00 79 MET A O 1
ATOM 645 N N . PHE A 1 80 ? 23.040 -5.714 -21.758 1.00 94.81 80 PHE A N 1
ATOM 646 C CA . PHE A 1 80 ? 23.262 -6.939 -22.517 1.00 94.81 80 PHE A CA 1
ATOM 647 C C . PHE A 1 80 ? 22.869 -6.770 -23.988 1.00 94.81 80 PHE A C 1
ATOM 649 O O . PHE A 1 80 ? 23.676 -7.063 -24.867 1.00 94.81 80 PHE A O 1
ATOM 656 N N . ALA A 1 81 ? 21.677 -6.241 -24.271 1.00 92.00 81 ALA A N 1
ATOM 657 C CA . ALA A 1 81 ? 21.233 -5.961 -25.634 1.00 92.00 81 ALA A CA 1
ATOM 658 C C . ALA A 1 81 ? 22.147 -4.942 -26.332 1.00 92.00 81 ALA A C 1
ATOM 660 O O . ALA A 1 81 ? 22.515 -5.133 -27.482 1.00 92.00 81 ALA A O 1
ATOM 661 N N . SER A 1 82 ? 22.583 -3.901 -25.620 1.00 91.25 82 SER A N 1
ATOM 662 C CA . SER A 1 82 ? 23.450 -2.849 -26.165 1.00 91.25 82 SER A CA 1
ATOM 663 C C . SER A 1 82 ? 24.832 -3.350 -26.578 1.00 91.25 82 SER A C 1
ATOM 665 O O . SER A 1 82 ? 25.402 -2.819 -27.532 1.00 91.25 82 SER A O 1
ATOM 667 N N . VAL A 1 83 ? 25.375 -4.339 -25.857 1.00 91.69 83 VAL A N 1
ATOM 668 C CA . VAL A 1 83 ? 26.675 -4.969 -26.150 1.00 91.69 83 VAL A CA 1
ATOM 669 C C . VAL A 1 83 ? 26.561 -6.028 -27.246 1.00 91.69 83 VAL A C 1
ATOM 671 O O . VAL A 1 83 ? 27.502 -6.202 -28.009 1.00 91.69 83 VAL A O 1
ATOM 674 N N . ASN A 1 84 ? 25.427 -6.728 -27.330 1.00 91.06 84 ASN A N 1
ATOM 675 C CA . ASN A 1 84 ? 25.203 -7.801 -28.305 1.00 91.06 84 ASN A CA 1
ATOM 676 C C . ASN A 1 84 ? 24.464 -7.335 -29.570 1.00 91.06 84 ASN A C 1
ATOM 678 O O . ASN A 1 84 ? 24.006 -8.176 -30.341 1.00 91.06 84 ASN A O 1
ATOM 682 N N . ARG A 1 85 ? 24.305 -6.023 -29.770 1.00 88.81 85 ARG A N 1
ATOM 683 C CA . ARG A 1 85 ? 23.678 -5.477 -30.977 1.00 88.81 85 ARG A CA 1
ATOM 684 C C . ARG A 1 85 ? 24.651 -5.476 -32.151 1.00 88.81 85 ARG A C 1
ATOM 686 O O . ARG A 1 85 ? 25.855 -5.303 -31.953 1.00 88.81 85 ARG A O 1
ATOM 693 N N . ASP A 1 86 ? 24.105 -5.571 -33.355 1.00 87.38 86 ASP A N 1
ATOM 694 C CA . ASP A 1 86 ? 24.871 -5.338 -34.574 1.00 87.38 86 ASP A CA 1
ATOM 695 C C . ASP A 1 86 ? 25.291 -3.859 -34.667 1.00 87.38 86 ASP A C 1
ATOM 697 O O . ASP A 1 86 ? 24.560 -2.955 -34.256 1.00 87.38 86 ASP A O 1
ATOM 701 N N . GLU A 1 87 ? 26.490 -3.593 -35.192 1.00 82.81 87 GLU A N 1
ATOM 702 C CA . GLU A 1 87 ? 27.079 -2.241 -35.207 1.00 82.81 87 GLU A CA 1
ATOM 703 C C . GLU A 1 87 ? 26.259 -1.235 -36.032 1.00 82.81 87 GLU A C 1
ATOM 705 O O . GLU A 1 87 ? 26.248 -0.042 -35.718 1.00 82.81 87 GLU A O 1
ATOM 710 N N . ASP A 1 88 ? 25.543 -1.732 -37.043 1.00 88.38 88 ASP A N 1
ATOM 711 C CA . ASP A 1 88 ? 24.680 -0.954 -37.934 1.00 88.38 88 ASP A CA 1
ATOM 712 C C . ASP A 1 88 ? 23.286 -0.679 -37.337 1.00 88.38 88 ASP A C 1
ATOM 714 O O . ASP A 1 88 ? 22.529 0.136 -37.874 1.00 88.38 88 ASP A O 1
ATOM 718 N N . GLU A 1 89 ? 22.931 -1.328 -36.223 1.00 87.44 89 GLU A N 1
ATOM 719 C CA . GLU A 1 89 ? 21.653 -1.115 -35.551 1.00 87.44 89 GLU A CA 1
ATOM 720 C C . GLU A 1 89 ? 21.720 0.032 -34.525 1.00 87.44 89 GLU A C 1
ATOM 722 O O . GLU A 1 89 ? 22.696 0.177 -33.765 1.00 87.44 89 GLU A O 1
ATOM 727 N N . PRO A 1 90 ? 20.661 0.866 -34.454 1.00 85.00 90 PRO A N 1
ATOM 728 C CA . PRO A 1 90 ? 20.581 1.919 -33.456 1.00 85.00 90 PRO A CA 1
ATOM 729 C C . PRO A 1 90 ? 20.605 1.317 -32.047 1.00 85.00 90 PRO A C 1
ATOM 731 O O . PRO A 1 90 ? 19.990 0.286 -31.775 1.00 85.00 90 PRO A O 1
ATOM 734 N N . ALA A 1 91 ? 21.316 1.981 -31.132 1.00 85.31 91 ALA A N 1
ATOM 735 C CA . ALA A 1 91 ? 21.355 1.549 -29.741 1.00 85.31 91 ALA A CA 1
ATOM 736 C C . ALA A 1 91 ? 19.939 1.573 -29.131 1.00 85.31 91 ALA A C 1
ATOM 738 O O . ALA A 1 91 ? 19.195 2.529 -29.375 1.00 85.31 91 ALA A O 1
ATOM 739 N N . PRO A 1 92 ? 19.564 0.557 -28.332 1.00 88.00 92 PRO A N 1
ATOM 740 C CA . PRO A 1 92 ? 18.255 0.521 -27.698 1.00 88.00 92 PRO A CA 1
ATOM 741 C C . PRO A 1 92 ? 18.103 1.676 -26.704 1.00 88.00 92 PRO A 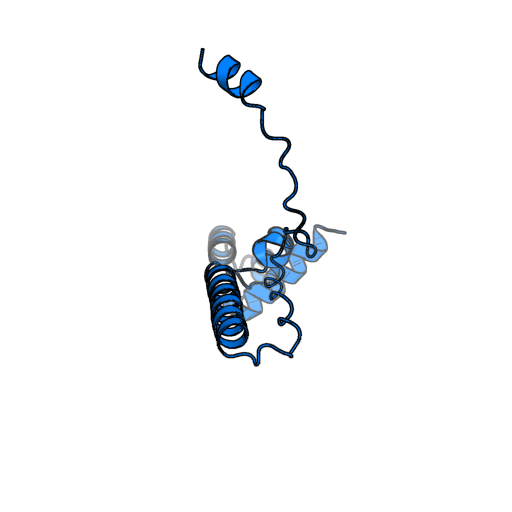C 1
ATOM 743 O O . PRO A 1 92 ? 19.069 2.096 -26.059 1.00 88.00 92 PRO A O 1
ATOM 746 N N . GLU A 1 93 ? 16.877 2.173 -26.549 1.00 89.62 93 GLU A N 1
ATOM 747 C CA . GLU A 1 93 ? 16.586 3.221 -25.573 1.00 89.62 93 GLU A CA 1
ATOM 748 C C . GLU A 1 93 ? 16.824 2.721 -24.139 1.00 89.62 93 GLU A C 1
ATOM 750 O O . GLU A 1 93 ? 16.493 1.571 -23.823 1.00 89.62 93 GLU A O 1
ATOM 755 N N . PRO A 1 94 ? 17.392 3.563 -23.256 1.00 90.06 94 PRO A N 1
ATOM 756 C CA . PRO A 1 94 ? 17.576 3.198 -21.862 1.00 90.06 94 PRO A CA 1
ATOM 757 C C . PRO A 1 94 ? 16.214 2.977 -21.184 1.00 90.06 94 PRO A C 1
ATOM 759 O O . PRO A 1 94 ? 15.269 3.738 -21.420 1.00 90.06 94 PRO A O 1
ATOM 762 N N . PRO A 1 95 ? 16.094 1.953 -20.323 1.00 91.94 95 PRO A N 1
ATOM 763 C CA . PRO A 1 95 ? 14.838 1.646 -19.663 1.00 91.94 95 PRO A CA 1
ATOM 764 C C . PRO A 1 95 ? 14.470 2.746 -18.669 1.00 91.94 95 PRO A C 1
ATOM 766 O O . PRO A 1 95 ? 15.326 3.295 -17.972 1.00 91.94 95 PRO A O 1
ATOM 769 N N . ARG A 1 96 ? 13.171 3.034 -18.574 1.00 91.50 96 ARG A N 1
ATOM 770 C CA . ARG A 1 96 ? 12.635 3.940 -17.557 1.00 91.50 96 ARG A CA 1
ATOM 771 C C . ARG A 1 96 ? 12.387 3.169 -16.257 1.00 91.50 96 ARG A C 1
ATOM 773 O O . ARG A 1 96 ? 11.809 2.082 -16.330 1.00 91.50 96 ARG A O 1
ATOM 780 N N . PRO A 1 97 ? 12.794 3.708 -15.096 1.00 90.06 97 PRO A N 1
ATOM 781 C CA . PRO A 1 97 ? 12.480 3.107 -13.806 1.00 90.06 97 PRO A CA 1
ATOM 782 C C . PRO A 1 97 ? 10.973 2.979 -13.571 1.00 90.06 97 PRO A C 1
ATOM 784 O O . PRO A 1 97 ? 10.184 3.774 -14.087 1.00 90.06 97 PRO A O 1
ATOM 787 N N . VAL A 1 98 ? 10.575 2.023 -12.735 1.00 89.62 98 VAL A N 1
ATOM 788 C CA . VAL A 1 98 ? 9.196 1.905 -12.257 1.00 89.62 98 VAL A CA 1
ATOM 789 C C . VAL A 1 98 ? 8.816 3.192 -11.500 1.00 89.62 98 VAL A C 1
ATOM 791 O O . VAL A 1 98 ? 9.534 3.574 -10.566 1.00 89.62 98 VAL A O 1
ATOM 794 N N . PRO A 1 99 ? 7.697 3.860 -11.855 1.00 86.81 99 PRO A N 1
ATOM 795 C CA . PRO A 1 99 ? 7.226 5.046 -11.146 1.00 86.81 99 PRO A CA 1
ATOM 796 C C . PRO A 1 99 ? 6.958 4.726 -9.674 1.00 86.81 99 PRO A C 1
ATOM 798 O O . PRO A 1 99 ? 6.190 3.814 -9.362 1.00 86.81 99 PRO A O 1
ATOM 801 N N . ARG A 1 100 ? 7.607 5.463 -8.767 1.00 84.38 100 ARG A N 1
ATOM 802 C CA . ARG A 1 100 ? 7.444 5.281 -7.319 1.00 84.38 100 ARG A CA 1
ATOM 803 C C . ARG A 1 100 ? 6.403 6.275 -6.800 1.00 84.38 100 ARG A C 1
ATOM 805 O O . ARG A 1 100 ? 6.437 7.428 -7.225 1.00 84.38 100 ARG A O 1
ATOM 812 N N . PRO A 1 101 ? 5.526 5.890 -5.858 1.00 80.88 101 PRO A N 1
ATOM 813 C CA . PRO A 1 101 ? 4.640 6.842 -5.197 1.00 80.88 101 PRO A CA 1
ATOM 814 C C . PRO A 1 101 ? 5.443 7.988 -4.574 1.00 80.88 101 PRO A C 1
ATOM 816 O O . PRO A 1 101 ? 6.432 7.748 -3.880 1.00 80.88 101 PRO A O 1
ATOM 819 N N . GLY A 1 102 ? 5.033 9.227 -4.847 1.00 72.62 102 GLY A N 1
ATOM 820 C CA . GLY A 1 102 ? 5.720 10.433 -4.374 1.00 72.62 102 GLY A CA 1
ATOM 821 C C . GLY A 1 102 ? 7.006 10.806 -5.125 1.00 72.62 102 GLY A C 1
ATOM 822 O O . GLY A 1 102 ? 7.640 11.784 -4.741 1.00 72.62 102 GLY A O 1
ATOM 823 N N . ALA A 1 103 ? 7.399 10.070 -6.171 1.00 68.06 103 ALA A N 1
ATOM 824 C CA . ALA A 1 103 ? 8.473 10.469 -7.080 1.00 68.06 103 ALA A CA 1
ATOM 825 C C . ALA A 1 103 ? 7.886 10.886 -8.433 1.00 68.06 103 ALA A C 1
ATOM 827 O O . ALA A 1 103 ? 7.017 10.194 -8.967 1.00 68.06 103 ALA A O 1
ATOM 828 N N . ASP A 1 104 ? 8.377 11.989 -8.999 1.00 60.47 104 ASP A N 1
ATOM 829 C CA . ASP A 1 104 ? 7.915 12.452 -10.306 1.00 60.47 104 ASP A CA 1
ATOM 830 C C . ASP A 1 104 ? 8.268 11.427 -11.407 1.00 60.47 104 ASP A C 1
ATOM 832 O O . ASP A 1 104 ? 9.411 10.955 -11.482 1.00 60.47 104 ASP A O 1
ATOM 836 N N . PRO A 1 105 ? 7.308 11.054 -12.274 1.00 55.94 105 PRO A N 1
ATOM 837 C CA . PRO A 1 105 ? 7.457 9.947 -13.219 1.00 55.94 105 PRO A CA 1
ATOM 838 C C . PRO A 1 105 ? 8.456 10.225 -14.351 1.00 55.94 105 PRO A C 1
ATOM 840 O O . PRO A 1 105 ? 8.918 9.281 -14.991 1.00 55.94 105 PRO A O 1
ATOM 843 N N . ASP A 1 106 ? 8.819 11.489 -14.585 1.00 58.03 106 ASP A N 1
ATOM 844 C CA . ASP A 1 106 ? 9.746 11.883 -15.651 1.00 58.03 106 ASP A CA 1
ATOM 845 C C . ASP A 1 106 ? 11.223 11.869 -15.233 1.00 58.03 106 ASP A C 1
ATOM 847 O O . ASP A 1 106 ? 12.097 12.176 -16.045 1.00 58.03 106 ASP A O 1
ATOM 851 N N . GLY A 1 107 ? 11.546 11.465 -13.998 1.00 49.47 107 GLY A N 1
ATOM 852 C CA . GLY A 1 107 ? 12.939 11.257 -13.596 1.00 49.47 107 GLY A CA 1
ATOM 853 C C . GLY A 1 107 ? 13.808 12.515 -13.696 1.00 49.47 107 GLY A C 1
ATOM 854 O O . GLY A 1 107 ? 15.036 12.412 -13.638 1.00 49.47 107 GLY A O 1
ATOM 855 N N . SER A 1 108 ? 13.203 13.706 -13.786 1.00 43.47 108 SER A N 1
ATOM 856 C CA . SER A 1 108 ? 13.833 14.891 -13.235 1.00 43.47 108 SER A CA 1
ATOM 857 C C . SER A 1 108 ? 13.973 14.583 -11.759 1.00 43.47 108 SER A C 1
ATOM 859 O O . SER A 1 108 ? 13.020 14.700 -10.996 1.00 43.47 108 SER A O 1
ATOM 861 N N . ALA A 1 109 ? 15.152 14.092 -11.370 1.00 43.12 109 ALA A N 1
ATOM 862 C CA . ALA A 1 109 ? 15.612 14.278 -10.016 1.00 43.12 109 ALA A CA 1
ATOM 863 C C . ALA A 1 109 ? 15.328 15.746 -9.739 1.00 43.12 109 ALA A C 1
ATOM 865 O O . ALA A 1 109 ? 15.984 16.607 -10.338 1.00 43.12 109 ALA A O 1
ATOM 866 N N . ASP A 1 110 ? 14.296 16.018 -8.937 1.00 40.44 110 ASP A N 1
ATOM 867 C CA . ASP A 1 110 ? 14.163 17.305 -8.300 1.00 40.44 110 ASP A CA 1
ATOM 868 C C . ASP A 1 110 ? 15.575 17.589 -7.823 1.00 40.44 110 ASP A C 1
ATOM 870 O O . ASP A 1 110 ? 16.167 16.808 -7.064 1.00 40.44 110 ASP A O 1
ATOM 874 N N . HIS A 1 111 ? 16.175 18.637 -8.388 1.00 45.94 111 HIS A N 1
ATOM 875 C CA . HIS A 1 111 ? 17.249 19.309 -7.704 1.00 45.94 111 HIS A CA 1
ATOM 876 C C . HIS A 1 111 ? 16.597 19.692 -6.393 1.00 45.94 111 HIS A C 1
ATOM 878 O O . HIS A 1 111 ? 15.922 20.713 -6.294 1.00 45.94 111 HIS A O 1
ATOM 884 N N . HIS A 1 112 ? 16.709 18.800 -5.412 1.00 46.88 112 HIS A N 1
ATOM 885 C CA . HIS A 1 112 ? 16.488 19.153 -4.046 1.00 46.88 112 HIS A CA 1
ATOM 886 C C . HIS A 1 112 ? 17.424 20.338 -3.903 1.00 46.88 112 HIS A C 1
ATOM 888 O O . HIS A 1 112 ? 18.634 20.183 -4.102 1.00 46.88 112 HIS A O 1
ATOM 894 N N . ASP A 1 113 ? 16.832 21.518 -3.730 1.00 55.41 113 ASP A N 1
ATOM 895 C CA . ASP A 1 113 ? 17.491 22.799 -3.500 1.00 55.41 113 ASP A CA 1
ATOM 896 C C . ASP A 1 113 ? 18.153 22.705 -2.117 1.00 55.41 113 ASP A C 1
ATOM 898 O O . ASP A 1 113 ? 17.774 23.324 -1.127 1.00 55.41 113 ASP A O 1
ATOM 902 N N . GLY A 1 114 ? 19.034 21.716 -2.011 1.00 64.38 114 GLY A N 1
ATOM 903 C CA . GLY A 1 114 ? 19.781 21.348 -0.848 1.00 64.38 114 GLY A CA 1
ATOM 904 C C . GLY A 1 114 ? 20.870 22.387 -0.700 1.00 64.38 114 GLY A C 1
ATOM 905 O O . GLY A 1 114 ? 21.368 22.908 -1.705 1.00 64.38 114 GLY A O 1
ATOM 906 N N . PRO A 1 115 ? 21.239 22.697 0.546 1.00 75.69 115 PRO A N 1
ATOM 907 C CA . PRO A 1 115 ? 22.138 23.793 0.803 1.00 75.69 115 PRO A CA 1
ATOM 908 C C . PRO A 1 115 ? 23.425 23.616 0.006 1.00 75.69 115 PRO A C 1
ATOM 910 O O . PRO A 1 115 ? 24.061 22.555 0.038 1.00 75.69 115 PRO A O 1
ATOM 913 N N . GLY A 1 116 ? 23.794 24.664 -0.727 1.00 81.50 116 GLY A N 1
ATOM 914 C CA . GLY A 1 116 ? 24.994 24.649 -1.549 1.00 81.50 116 GLY A CA 1
ATOM 915 C C . GLY A 1 116 ? 26.244 24.404 -0.691 1.00 81.50 116 GLY A C 1
ATOM 916 O O . GLY A 1 116 ? 26.217 24.592 0.530 1.00 81.50 116 GLY A O 1
ATOM 917 N N . PRO A 1 117 ? 27.390 24.050 -1.296 1.00 79.69 117 PRO A N 1
ATOM 918 C CA . PRO A 1 117 ? 28.630 23.781 -0.558 1.00 79.69 117 PRO A CA 1
ATOM 919 C C . PRO A 1 117 ? 29.015 24.890 0.440 1.00 79.69 117 PRO A C 1
ATOM 921 O O . PRO A 1 117 ? 29.537 24.620 1.521 1.00 79.69 117 PRO A O 1
ATOM 924 N N . SER A 1 118 ? 28.708 26.144 0.102 1.00 82.94 118 SER A N 1
ATOM 925 C CA . SER A 1 118 ? 28.907 27.328 0.942 1.00 82.94 118 SER A CA 1
ATOM 926 C C . SER A 1 118 ? 27.961 27.421 2.145 1.00 82.94 118 SER A C 1
ATOM 928 O O . SER A 1 118 ? 28.355 27.930 3.192 1.00 82.94 118 SER A O 1
ATOM 930 N N . GLU A 1 119 ? 26.727 26.938 2.027 1.00 85.62 119 GLU A N 1
ATOM 931 C CA . GLU A 1 119 ? 25.756 26.920 3.127 1.00 85.62 119 GLU A CA 1
ATOM 932 C C . GLU A 1 119 ? 26.055 25.788 4.111 1.00 85.62 119 GLU A C 1
ATOM 934 O O . GLU A 1 119 ? 25.998 25.998 5.322 1.00 85.62 119 GLU A O 1
ATOM 939 N N . LEU A 1 120 ? 26.487 24.628 3.607 1.00 86.00 120 LEU A N 1
ATOM 940 C CA . LEU A 1 120 ? 26.973 23.526 4.439 1.00 86.00 120 LEU A CA 1
ATOM 941 C C . LEU A 1 120 ? 28.209 23.936 5.247 1.00 86.00 120 LEU A C 1
ATOM 943 O O . LEU A 1 120 ? 28.270 23.695 6.451 1.00 86.00 120 LEU A O 1
ATOM 947 N N . ALA A 1 121 ? 29.164 24.625 4.617 1.00 88.06 121 ALA A N 1
ATOM 948 C CA . ALA A 1 121 ? 30.349 25.133 5.307 1.00 88.06 121 ALA A CA 1
ATOM 949 C C . ALA A 1 121 ? 30.004 26.114 6.442 1.00 88.06 121 ALA A C 1
ATOM 951 O O . ALA A 1 121 ? 30.703 26.157 7.450 1.00 88.06 121 ALA A O 1
ATOM 952 N N . ARG A 1 122 ? 28.915 26.879 6.301 1.00 88.81 122 ARG A N 1
ATOM 953 C CA . ARG A 1 122 ? 28.443 27.828 7.317 1.00 88.81 122 ARG A CA 1
ATOM 954 C C . ARG A 1 122 ? 27.722 27.157 8.489 1.00 88.81 122 ARG A C 1
ATOM 956 O O . ARG A 1 122 ? 27.686 27.730 9.569 1.00 88.81 122 ARG A O 1
ATOM 963 N N . PHE A 1 123 ? 27.125 25.988 8.280 1.00 83.50 123 PHE A N 1
ATOM 964 C CA . PHE A 1 123 ? 26.426 25.249 9.333 1.00 83.50 123 PHE A CA 1
ATOM 965 C C . PHE A 1 123 ? 27.388 24.492 10.266 1.00 83.50 123 PHE A C 1
ATOM 967 O O . PHE A 1 123 ? 27.113 24.369 11.456 1.00 83.50 123 PHE A O 1
ATOM 974 N N . PHE A 1 124 ? 28.508 23.989 9.732 1.00 83.75 124 PHE A N 1
ATOM 975 C CA . PHE A 1 124 ? 29.491 23.188 10.480 1.00 83.75 124 PHE A CA 1
ATOM 976 C C . PHE A 1 124 ? 30.718 23.973 10.983 1.00 83.75 124 PHE A C 1
ATOM 978 O O . PHE A 1 124 ? 31.611 23.363 11.576 1.00 83.75 124 PHE A O 1
ATOM 985 N N . GLY A 1 125 ? 30.788 25.283 10.724 1.00 68.50 125 GLY A N 1
ATOM 986 C CA . GLY A 1 125 ? 31.836 26.189 11.218 1.00 68.50 125 GLY A CA 1
ATOM 987 C C . GLY A 1 125 ? 31.370 27.016 12.405 1.00 68.50 125 GLY A C 1
ATOM 988 O O . GLY A 1 125 ? 32.215 27.273 13.289 1.00 68.50 125 GLY A O 1
#

pLDDT: mean 82.88, std 14.54, range [40.44, 97.62]